Protein AF-A0A841E0C5-F1 (afdb_monomer_lite)

Organism: NCBI:txid104205

Secondary structure (DSSP, 8-state):
--SSPP-PPPSSSSS--PPPHHHHHHHHHHHHHH---GGG--GGG---HHHHHHHHHHHHHTTHHHHHHHHHHHH-GGGHHHHHHHHHHHHHHH-TTTS--

pLDDT: mean 82.72, std 17.09, range [35.16, 96.25]

Foldseek 3Di:
DDLADDDDDDPPPDDDDPQDPVLLVVQLLCCLLVVDQLCPRDCVSVAHSVRSVVSLVVCVVVVSLVSVLVVCVPPPVVCNVVSVSSSVSSVLVVDPVNPPD

Sequence (101 aa):
MPLLPSFGARRQGGGTAPVDDRAAFTAVVYVLTSGCVWRRLPAEFAVSPATAHRRFTAWTRAHVWPRLHRAVAAEAPAELGWTEVIVDAAAARADPAVSER

InterPro domains:
  IPR025161 Insertion element IS402-like domain [PF13340] (2-69)
  IPR052909 Transposase_6_like [PTHR46637] (3-94)

Radius of gyration: 14.21 Å; chains: 1; bounding box: 28×36×36 Å

Structure (mmCIF, N/CA/C/O backbone):
data_AF-A0A841E0C5-F1
#
_entry.id   AF-A0A841E0C5-F1
#
loop_
_atom_site.group_PDB
_atom_site.id
_atom_site.type_symbol
_atom_site.label_atom_id
_atom_site.label_alt_id
_atom_site.label_comp_id
_atom_site.label_asym_id
_atom_site.label_entity_id
_atom_site.label_seq_id
_atom_site.pdbx_PDB_ins_code
_atom_site.Cartn_x
_atom_site.Cartn_y
_atom_site.Cartn_z
_atom_site.occupancy
_atom_site.B_iso_or_equiv
_atom_site.auth_seq_id
_atom_site.auth_comp_id
_atom_site.auth_asym_id
_atom_site.auth_atom_id
_atom_site.pdbx_PDB_model_num
ATOM 1 N N . MET A 1 1 ? 3.240 17.240 7.182 1.00 50.09 1 MET A N 1
ATOM 2 C CA . MET A 1 1 ? 4.049 16.340 6.321 1.00 50.09 1 MET A CA 1
ATOM 3 C C . MET A 1 1 ? 3.100 15.459 5.519 1.00 50.09 1 MET A C 1
ATOM 5 O O . MET A 1 1 ? 2.276 14.812 6.159 1.00 50.09 1 MET A O 1
ATOM 9 N N . PRO A 1 2 ? 3.167 15.433 4.174 1.00 60.34 2 PRO A N 1
ATOM 10 C CA . PRO A 1 2 ? 2.263 14.619 3.356 1.00 60.34 2 PRO A CA 1
ATOM 11 C C . PRO A 1 2 ? 2.414 13.130 3.694 1.00 60.34 2 PRO A C 1
ATOM 13 O O . PRO A 1 2 ? 3.519 12.673 4.005 1.00 60.34 2 PRO A O 1
ATOM 16 N N . LEU A 1 3 ? 1.297 12.396 3.709 1.00 68.81 3 LEU A N 1
ATOM 17 C CA . LEU A 1 3 ? 1.238 10.993 4.139 1.00 68.81 3 LEU A CA 1
ATOM 18 C C . LEU A 1 3 ? 2.015 10.072 3.196 1.00 68.81 3 LEU A C 1
ATOM 20 O O . LEU A 1 3 ? 2.779 9.225 3.652 1.00 68.81 3 LEU A O 1
ATOM 24 N N . LEU A 1 4 ? 1.867 10.296 1.892 1.00 69.50 4 LEU A N 1
ATOM 25 C CA . LEU A 1 4 ? 2.655 9.639 0.862 1.00 69.50 4 LEU A CA 1
ATOM 26 C C . LEU A 1 4 ? 3.832 10.552 0.479 1.00 69.50 4 LEU A C 1
ATOM 28 O O . LEU A 1 4 ? 3.617 11.747 0.259 1.00 69.50 4 LEU A O 1
ATOM 32 N N . PRO A 1 5 ? 5.074 10.039 0.398 1.00 61.19 5 PRO A N 1
ATOM 33 C CA . PRO A 1 5 ? 6.163 10.775 -0.226 1.00 61.19 5 PRO A CA 1
ATOM 34 C C . PRO A 1 5 ? 5.802 11.065 -1.683 1.00 61.19 5 PRO A C 1
ATOM 36 O O . PRO A 1 5 ? 5.290 10.196 -2.389 1.00 61.19 5 PRO A O 1
ATOM 39 N N . SER A 1 6 ? 6.068 12.291 -2.116 1.00 60.19 6 SER A N 1
ATOM 40 C CA . SER A 1 6 ? 5.752 12.768 -3.455 1.00 60.19 6 SER A CA 1
ATOM 41 C C . SER A 1 6 ? 6.678 12.133 -4.492 1.00 60.19 6 SER A C 1
ATOM 43 O O . SER A 1 6 ? 7.900 12.277 -4.437 1.00 60.19 6 SER A O 1
ATOM 45 N N . PHE A 1 7 ? 6.096 11.460 -5.482 1.00 57.22 7 PHE A N 1
ATOM 46 C CA . PHE A 1 7 ? 6.820 10.972 -6.655 1.00 57.22 7 PHE A CA 1
ATOM 47 C C . PHE A 1 7 ? 6.554 11.929 -7.814 1.00 57.22 7 PHE A C 1
ATOM 49 O O . PHE A 1 7 ? 5.656 11.718 -8.623 1.00 57.22 7 PHE A O 1
ATOM 56 N N . GLY A 1 8 ? 7.323 13.017 -7.872 1.00 53.75 8 GLY A N 1
ATOM 57 C CA . GLY A 1 8 ? 7.221 13.985 -8.962 1.00 53.75 8 GLY A CA 1
ATOM 58 C C . GLY A 1 8 ? 7.542 13.374 -10.332 1.00 53.75 8 GLY A C 1
ATOM 59 O O . GLY A 1 8 ? 8.263 12.375 -10.439 1.00 53.75 8 GLY A O 1
ATOM 60 N N . ALA A 1 9 ? 7.029 14.007 -11.391 1.00 51.59 9 ALA A N 1
ATOM 61 C CA . ALA A 1 9 ? 7.446 13.729 -12.763 1.00 51.59 9 ALA A CA 1
A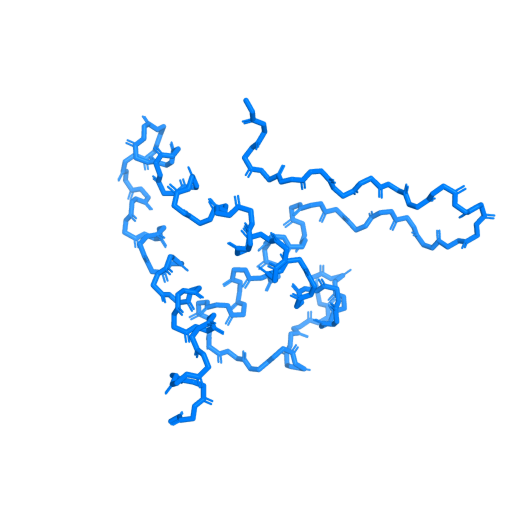TOM 62 C C . ALA A 1 9 ? 8.974 13.777 -12.872 1.00 51.59 9 ALA A C 1
ATOM 64 O O . ALA A 1 9 ? 9.610 14.710 -12.376 1.00 51.59 9 ALA A O 1
ATOM 65 N N . ARG A 1 10 ? 9.585 12.782 -13.531 1.00 52.38 10 ARG A N 1
ATOM 66 C CA . ARG A 1 10 ? 11.011 12.872 -13.865 1.00 52.38 10 ARG A CA 1
ATOM 67 C C . ARG A 1 10 ? 11.217 14.112 -14.739 1.00 52.38 10 ARG A C 1
ATOM 69 O O . ARG A 1 10 ? 10.510 14.292 -15.720 1.00 52.38 10 ARG A O 1
ATOM 76 N N . ARG A 1 11 ? 12.219 14.935 -14.411 1.00 48.06 11 ARG A N 1
ATOM 77 C CA . ARG A 1 11 ? 12.576 16.170 -15.143 1.00 48.06 11 ARG A CA 1
ATOM 78 C C . ARG A 1 11 ? 13.057 15.930 -16.587 1.00 48.06 11 ARG A C 1
ATOM 80 O O . ARG A 1 11 ? 13.294 16.882 -17.320 1.00 48.06 11 ARG A O 1
ATOM 87 N N . GLN A 1 12 ? 13.218 14.677 -17.005 1.00 50.84 12 GLN A N 1
ATOM 88 C CA . GLN A 1 12 ? 13.709 14.328 -18.332 1.00 50.84 12 GLN A CA 1
ATOM 89 C C . GLN A 1 12 ? 12.534 14.339 -19.315 1.00 50.84 12 GLN A C 1
ATOM 91 O O . GLN A 1 12 ? 11.640 13.504 -19.200 1.00 50.84 12 GLN A O 1
ATOM 96 N N . GLY A 1 13 ? 12.523 15.316 -20.229 1.00 45.16 13 GLY A N 1
ATOM 97 C CA . GLY A 1 13 ? 11.466 15.600 -21.211 1.00 45.16 13 GLY A CA 1
ATOM 98 C C . GLY A 1 13 ? 11.275 14.526 -22.286 1.00 45.16 13 GLY A C 1
ATOM 99 O O . GLY A 1 13 ? 11.342 14.812 -23.474 1.00 45.16 13 GLY A O 1
ATOM 100 N N . GLY A 1 14 ? 11.036 13.291 -21.860 1.00 48.25 14 GLY A N 1
ATOM 101 C CA . GLY A 1 14 ? 10.750 12.135 -22.693 1.00 48.25 14 GLY A CA 1
ATOM 102 C C . GLY A 1 14 ? 10.413 10.946 -21.800 1.00 48.25 14 GLY A C 1
ATOM 103 O O . GLY A 1 14 ? 11.304 10.288 -21.267 1.00 48.25 14 GLY A O 1
ATOM 104 N N . GLY A 1 15 ? 9.122 10.694 -21.588 1.00 51.50 15 GLY A N 1
ATOM 105 C CA . GLY A 1 15 ? 8.646 9.547 -20.815 1.00 51.50 15 GLY A CA 1
ATOM 106 C C . GLY A 1 15 ? 7.260 9.759 -20.216 1.00 51.50 15 GLY A C 1
ATOM 107 O O . GLY A 1 15 ? 6.923 10.866 -19.807 1.00 51.50 15 GLY A O 1
ATOM 108 N N . THR A 1 16 ? 6.478 8.676 -20.191 1.00 47.62 16 THR A N 1
ATOM 109 C CA . THR A 1 16 ? 5.094 8.560 -19.704 1.00 47.62 16 THR A CA 1
ATOM 110 C C . THR A 1 16 ? 4.815 9.396 -18.455 1.00 47.62 16 THR A C 1
ATOM 112 O O . THR A 1 16 ? 5.636 9.432 -17.533 1.00 47.62 16 THR A O 1
ATOM 115 N N . ALA A 1 17 ? 3.635 10.027 -18.433 1.00 55.78 17 ALA A N 1
ATOM 116 C CA . ALA A 1 17 ? 3.137 10.838 -17.327 1.00 55.78 17 ALA A CA 1
ATOM 117 C C . ALA A 1 17 ? 3.331 10.149 -15.958 1.00 55.78 17 ALA A C 1
ATOM 119 O O . ALA A 1 17 ? 3.325 8.914 -15.882 1.00 55.78 17 ALA A O 1
ATOM 120 N N . PRO A 1 18 ? 3.510 10.925 -14.870 1.00 61.75 18 PRO A N 1
ATOM 121 C CA . PRO A 1 18 ? 3.611 10.374 -13.523 1.00 61.75 18 PRO A CA 1
ATOM 122 C C . PRO A 1 18 ? 2.437 9.439 -13.258 1.00 61.75 18 PRO A C 1
ATOM 124 O O . PRO A 1 18 ? 1.289 9.808 -13.494 1.00 61.75 18 PRO A O 1
ATOM 127 N N . VAL A 1 19 ? 2.728 8.229 -12.782 1.00 67.75 19 VAL A N 1
ATOM 128 C CA . VAL A 1 19 ? 1.672 7.323 -12.330 1.00 67.75 19 VAL A CA 1
ATOM 129 C C . VAL A 1 19 ? 0.956 7.996 -11.170 1.00 67.75 19 VAL A C 1
ATOM 131 O O . VAL A 1 19 ? 1.613 8.406 -10.209 1.00 67.75 19 VAL A O 1
ATOM 134 N N . ASP A 1 20 ? -0.363 8.092 -11.293 1.00 81.19 20 ASP A N 1
ATOM 135 C CA . ASP A 1 20 ? -1.246 8.627 -10.269 1.00 81.19 20 ASP A CA 1
ATOM 136 C C . ASP A 1 20 ? -0.986 7.928 -8.923 1.00 81.19 20 ASP A C 1
ATOM 138 O O . ASP A 1 20 ? -0.955 6.696 -8.829 1.00 81.19 20 ASP A O 1
ATOM 142 N N . ASP A 1 21 ? -0.730 8.719 -7.877 1.00 82.50 21 ASP A N 1
ATOM 143 C CA . ASP A 1 21 ? -0.334 8.190 -6.569 1.00 82.50 21 ASP A CA 1
ATOM 144 C C . ASP A 1 21 ? -1.439 7.330 -5.954 1.00 82.50 21 ASP A C 1
ATOM 146 O O . ASP A 1 21 ? -1.135 6.351 -5.268 1.00 82.50 21 ASP A O 1
ATOM 150 N N . ARG A 1 22 ? -2.706 7.638 -6.257 1.00 85.06 22 ARG A N 1
ATOM 151 C CA . ARG A 1 22 ? -3.847 6.826 -5.838 1.00 85.06 22 ARG A CA 1
ATOM 152 C C . ARG A 1 22 ? -3.865 5.493 -6.584 1.00 85.06 22 ARG A C 1
ATOM 154 O O . ARG A 1 22 ? -3.952 4.470 -5.917 1.00 85.06 22 ARG A O 1
ATOM 161 N N . ALA A 1 23 ? -3.686 5.465 -7.904 1.00 90.81 23 ALA A N 1
ATOM 162 C CA . ALA A 1 23 ? -3.592 4.219 -8.673 1.00 90.81 23 ALA A CA 1
ATOM 163 C C . ALA A 1 23 ? -2.448 3.315 -8.177 1.00 90.81 23 ALA A C 1
ATOM 165 O O . ALA A 1 23 ? -2.634 2.116 -7.960 1.00 90.81 23 ALA A O 1
ATOM 166 N N . ALA A 1 24 ? -1.272 3.896 -7.918 1.00 92.38 24 ALA A N 1
ATOM 167 C CA . ALA A 1 24 ? -0.148 3.158 -7.351 1.00 92.38 24 ALA A CA 1
ATOM 168 C C . ALA A 1 24 ? -0.439 2.644 -5.937 1.00 92.38 24 ALA A C 1
ATOM 170 O O . ALA A 1 24 ? -0.040 1.530 -5.597 1.00 92.38 24 ALA A O 1
ATOM 171 N N . PHE A 1 25 ? -1.133 3.438 -5.120 1.00 92.25 25 PHE A N 1
ATOM 172 C CA . PHE A 1 25 ? -1.507 3.042 -3.769 1.00 92.25 25 PHE A CA 1
ATOM 173 C C . PHE A 1 25 ? -2.496 1.884 -3.791 1.00 92.25 25 PHE A C 1
ATOM 175 O O . PHE A 1 25 ? -2.250 0.869 -3.144 1.00 92.25 25 PHE A O 1
ATOM 182 N N . THR A 1 26 ? -3.546 1.981 -4.606 1.00 93.81 26 THR A N 1
ATOM 183 C CA . THR A 1 26 ? -4.531 0.912 -4.777 1.00 93.81 26 THR A CA 1
ATOM 184 C C . THR A 1 26 ? -3.875 -0.375 -5.280 1.00 93.81 26 THR A C 1
ATOM 186 O O . THR A 1 26 ? -4.131 -1.436 -4.718 1.00 93.81 26 THR A O 1
ATOM 189 N N . ALA A 1 27 ? -2.968 -0.294 -6.259 1.00 95.88 27 ALA A N 1
ATOM 190 C CA . ALA A 1 27 ? -2.236 -1.457 -6.761 1.00 95.88 27 ALA A CA 1
ATOM 191 C C . ALA A 1 27 ? -1.376 -2.133 -5.679 1.00 95.88 27 ALA A C 1
ATOM 193 O O . ALA A 1 27 ? -1.345 -3.359 -5.580 1.00 95.88 27 ALA A O 1
ATOM 194 N N . VAL A 1 28 ? -0.673 -1.347 -4.854 1.00 95.88 28 VAL A N 1
ATOM 195 C CA . VAL A 1 28 ? 0.132 -1.890 -3.749 1.00 95.88 28 VAL A CA 1
ATOM 196 C C . VAL A 1 28 ? -0.764 -2.529 -2.696 1.00 95.88 28 VAL A C 1
ATOM 198 O O . VAL A 1 28 ? -0.512 -3.669 -2.321 1.00 95.88 28 VAL A O 1
ATOM 201 N N . VAL A 1 29 ? -1.823 -1.843 -2.258 1.00 94.56 29 VAL A N 1
ATOM 202 C CA . VAL A 1 29 ? -2.763 -2.380 -1.266 1.00 94.56 29 VAL A CA 1
ATOM 203 C C . VAL A 1 29 ? -3.398 -3.675 -1.759 1.00 94.56 29 VAL A C 1
ATOM 205 O O . VAL A 1 29 ? -3.426 -4.635 -1.001 1.00 94.56 29 VAL A O 1
ATOM 208 N N . TYR A 1 30 ? -3.812 -3.750 -3.029 1.00 95.44 30 TYR A N 1
ATOM 209 C CA . TYR A 1 30 ? -4.332 -4.984 -3.622 1.00 95.44 30 TYR A CA 1
ATOM 210 C C . TYR A 1 30 ? -3.339 -6.144 -3.496 1.00 95.44 30 TYR A C 1
ATOM 212 O O . TYR A 1 30 ? -3.708 -7.234 -3.069 1.00 95.44 30 TYR A O 1
ATOM 220 N N . VAL A 1 31 ? -2.066 -5.926 -3.840 1.00 96.25 31 VAL A N 1
ATOM 221 C CA . VAL A 1 31 ? -1.029 -6.965 -3.730 1.00 96.25 31 VAL A CA 1
ATOM 222 C C . VAL A 1 31 ? -0.807 -7.388 -2.277 1.00 96.25 31 VAL A C 1
ATOM 224 O O . VAL A 1 31 ? -0.603 -8.572 -2.015 1.00 96.25 31 VAL A O 1
ATOM 227 N N . LEU A 1 32 ? -0.845 -6.440 -1.338 1.00 94.75 32 LEU A N 1
ATOM 228 C CA . LEU A 1 32 ? -0.683 -6.722 0.088 1.00 94.75 32 LEU A CA 1
ATOM 229 C C . LEU A 1 32 ? -1.850 -7.549 0.637 1.00 94.75 32 LEU A C 1
ATOM 231 O O . LEU A 1 32 ? -1.615 -8.566 1.279 1.00 94.75 32 LEU A O 1
ATOM 235 N N . THR A 1 33 ? -3.091 -7.156 0.352 1.00 92.12 33 THR A N 1
ATOM 236 C CA . THR A 1 33 ? -4.283 -7.805 0.919 1.00 92.12 33 THR A CA 1
ATOM 237 C C . THR A 1 33 ? -4.646 -9.111 0.218 1.00 92.12 33 THR A C 1
ATOM 239 O O . THR A 1 33 ? -5.140 -10.029 0.864 1.00 92.12 33 THR A O 1
ATOM 242 N N . SER A 1 34 ? -4.378 -9.238 -1.085 1.00 93.38 34 SER A N 1
ATOM 243 C CA . SER A 1 34 ? -4.587 -10.493 -1.827 1.00 93.38 34 SER A CA 1
ATOM 244 C C . SER A 1 34 ? -3.456 -11.508 -1.643 1.00 93.38 34 SER A C 1
ATOM 246 O O . SER A 1 34 ? -3.611 -12.671 -2.014 1.00 93.38 34 SER 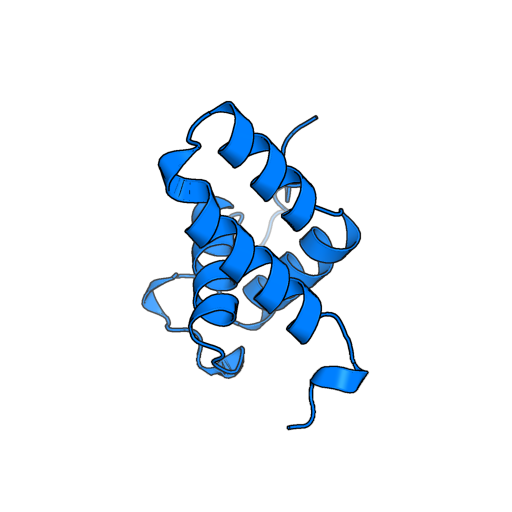A O 1
ATOM 248 N N . GLY A 1 35 ? -2.288 -11.071 -1.158 1.00 90.75 35 GLY A N 1
ATOM 249 C CA . GLY A 1 35 ? -1.083 -11.895 -1.057 1.00 90.75 35 GLY A CA 1
ATOM 250 C C . GLY A 1 35 ? -0.467 -12.286 -2.407 1.00 90.75 35 GLY A C 1
ATOM 251 O O . GLY A 1 35 ? 0.509 -13.040 -2.444 1.00 90.75 35 GLY A O 1
ATOM 252 N N . CYS A 1 36 ? -0.985 -11.791 -3.537 1.00 92.50 36 CYS A N 1
ATOM 253 C CA . CYS A 1 36 ? -0.501 -12.216 -4.844 1.00 92.50 36 CYS A CA 1
ATOM 254 C C . CYS A 1 36 ? 0.959 -11.789 -5.081 1.00 92.50 36 CYS A C 1
ATOM 256 O O . CYS A 1 36 ? 1.481 -10.823 -4.518 1.00 92.50 36 CYS A O 1
ATOM 258 N N . VAL A 1 37 ? 1.671 -12.493 -5.960 1.00 94.06 37 VAL A N 1
ATOM 259 C CA . VAL A 1 37 ? 2.999 -12.035 -6.400 1.00 94.06 37 VAL A CA 1
ATOM 260 C C . VAL A 1 37 ? 2.862 -10.785 -7.272 1.00 94.06 37 VAL A C 1
ATOM 262 O O . VAL A 1 37 ? 1.899 -10.660 -8.026 1.00 94.06 37 VAL A O 1
ATOM 265 N N . TRP A 1 38 ? 3.849 -9.884 -7.238 1.00 94.69 38 TRP A N 1
ATOM 266 C CA . TRP A 1 38 ? 3.816 -8.620 -7.997 1.00 94.69 38 TRP A CA 1
ATOM 267 C C . TRP A 1 38 ? 3.523 -8.821 -9.491 1.00 94.69 38 TRP A C 1
ATOM 269 O O . TRP A 1 38 ? 2.774 -8.055 -10.084 1.00 94.69 38 TRP A O 1
ATOM 279 N N . ARG A 1 39 ? 4.065 -9.889 -10.097 1.00 94.62 39 ARG A N 1
ATOM 280 C CA . AR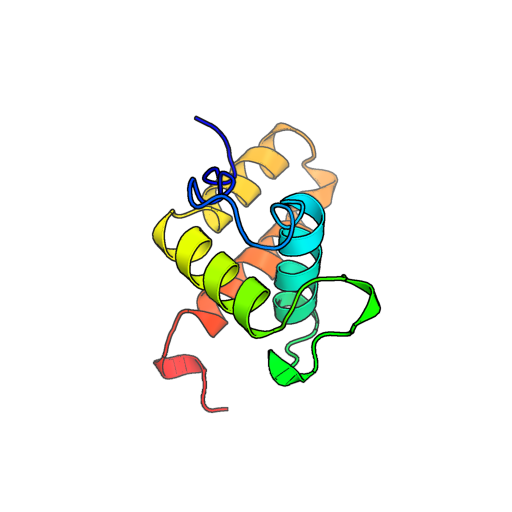G A 1 39 ? 3.862 -10.230 -11.518 1.00 94.62 39 ARG A CA 1
ATOM 281 C C . ARG A 1 39 ? 2.404 -10.562 -11.874 1.00 94.62 39 ARG A C 1
ATOM 283 O O . ARG A 1 39 ? 2.064 -10.533 -13.048 1.00 94.62 39 ARG A O 1
ATOM 290 N N . ARG A 1 40 ? 1.563 -10.883 -10.885 1.00 96.00 40 ARG A N 1
ATOM 291 C CA . ARG A 1 40 ? 0.128 -11.156 -11.058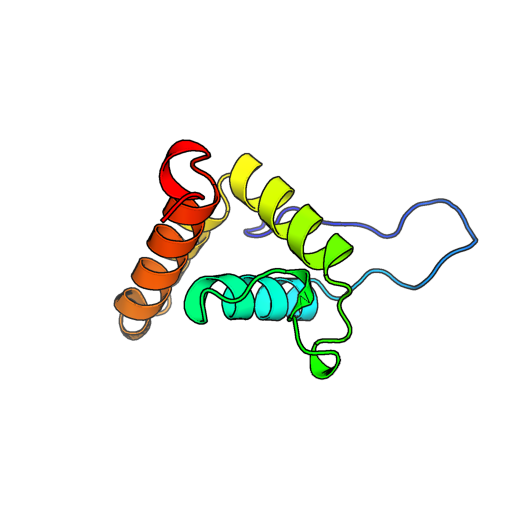 1.00 96.00 40 ARG A CA 1
ATOM 292 C C . ARG A 1 40 ? -0.756 -9.928 -10.821 1.00 96.00 40 ARG A C 1
ATOM 294 O O . ARG A 1 40 ? -1.970 -10.076 -10.826 1.00 96.00 40 ARG A O 1
ATOM 301 N N . LEU A 1 41 ? -0.173 -8.744 -10.621 1.00 95.62 41 LEU A N 1
ATOM 302 C CA . LEU A 1 41 ? -0.937 -7.504 -10.517 1.00 95.62 41 LEU A CA 1
ATOM 303 C C . LEU A 1 41 ? -1.809 -7.311 -11.780 1.00 95.62 41 LEU A C 1
ATOM 305 O O . LEU A 1 41 ? -1.253 -7.289 -12.884 1.00 95.62 41 LEU A O 1
ATOM 309 N N . PRO A 1 42 ? -3.138 -7.161 -11.635 1.00 94.88 42 PRO A N 1
ATOM 310 C CA . PRO A 1 42 ? -4.039 -6.916 -12.756 1.00 94.88 42 PRO A CA 1
ATOM 311 C C . PRO A 1 42 ? -3.697 -5.643 -13.541 1.00 94.88 42 PRO A C 1
ATOM 313 O O . PRO A 1 42 ? -3.343 -4.611 -12.968 1.00 94.88 42 PRO A O 1
ATOM 316 N N . ALA A 1 43 ? -3.843 -5.697 -14.867 1.00 91.00 43 ALA A N 1
ATOM 317 C CA . ALA A 1 43 ? -3.549 -4.561 -15.746 1.00 91.00 43 ALA A CA 1
ATOM 318 C C . ALA A 1 43 ? -4.536 -3.387 -15.577 1.00 91.00 43 ALA A C 1
ATOM 320 O O . ALA A 1 43 ? -4.188 -2.252 -15.901 1.00 91.00 43 ALA A O 1
ATOM 321 N N . GLU A 1 44 ? -5.732 -3.639 -15.033 1.00 92.31 44 GLU A N 1
ATOM 322 C CA . GLU A 1 44 ? -6.778 -2.636 -14.769 1.00 92.31 44 GLU A CA 1
ATOM 323 C C . GLU A 1 44 ? -6.332 -1.509 -13.827 1.00 92.31 44 GLU A C 1
ATOM 325 O O . GLU A 1 44 ? -6.847 -0.398 -13.910 1.00 92.31 44 GLU A O 1
ATOM 330 N N . PHE A 1 45 ? -5.319 -1.750 -12.990 1.00 89.25 45 PHE A N 1
ATOM 331 C CA . PHE A 1 45 ? -4.742 -0.716 -12.134 1.00 89.25 45 PHE A CA 1
ATOM 332 C C . PHE A 1 45 ? -3.929 0.332 -12.906 1.00 89.25 45 PHE A C 1
ATOM 334 O O . PHE A 1 45 ? -3.519 1.326 -12.315 1.00 89.25 45 PHE A O 1
ATOM 341 N N . ALA A 1 46 ? -3.643 0.112 -14.197 1.00 90.69 46 ALA A N 1
ATOM 342 C CA . ALA A 1 46 ? -2.787 0.971 -15.021 1.00 90.69 46 ALA A CA 1
ATOM 343 C C . ALA A 1 46 ? -1.390 1.237 -14.407 1.00 90.69 46 ALA A C 1
ATOM 345 O O . ALA A 1 46 ? -0.711 2.211 -14.740 1.00 90.69 46 ALA A O 1
ATOM 346 N N . VAL A 1 47 ? -0.928 0.346 -13.521 1.00 92.25 47 VAL A N 1
ATOM 347 C CA . VAL A 1 47 ? 0.376 0.409 -12.853 1.00 92.25 47 VAL A CA 1
ATOM 348 C C . VAL A 1 47 ? 1.154 -0.860 -13.164 1.00 92.25 47 VAL A C 1
ATOM 350 O O . VAL A 1 47 ? 0.683 -1.968 -12.930 1.00 92.25 47 VAL A O 1
ATOM 353 N N . SER A 1 48 ? 2.382 -0.713 -13.668 1.00 93.31 48 SER A N 1
ATOM 354 C CA . SER A 1 48 ? 3.238 -1.880 -13.900 1.00 93.31 48 SER A CA 1
ATOM 355 C C . SER A 1 48 ? 3.636 -2.556 -12.574 1.00 93.31 48 SER A C 1
ATOM 357 O O . SER A 1 48 ? 3.889 -1.847 -11.590 1.00 93.31 48 SER A O 1
ATOM 359 N N . PRO A 1 49 ? 3.812 -3.893 -12.540 1.00 94.88 49 PRO A N 1
ATOM 360 C CA . PRO A 1 49 ? 4.340 -4.607 -11.373 1.00 94.88 49 PRO A CA 1
ATOM 361 C C . PRO A 1 49 ? 5.621 -3.994 -10.794 1.00 94.88 49 PRO A C 1
ATOM 363 O O . PRO A 1 49 ? 5.764 -3.849 -9.580 1.00 94.88 49 PRO A O 1
ATOM 366 N N . ALA A 1 50 ? 6.547 -3.582 -11.667 1.00 93.81 50 ALA A N 1
ATOM 367 C CA . ALA A 1 50 ? 7.807 -2.959 -11.271 1.00 93.81 50 ALA A CA 1
ATOM 368 C C . ALA A 1 50 ? 7.591 -1.586 -10.613 1.00 93.81 50 ALA A C 1
ATOM 370 O O . ALA A 1 50 ? 8.265 -1.248 -9.637 1.00 93.81 50 ALA A O 1
ATOM 371 N N . THR A 1 51 ? 6.639 -0.794 -11.118 1.00 92.75 51 THR A N 1
ATOM 372 C CA . THR A 1 51 ? 6.266 0.484 -10.503 1.00 92.75 51 THR A CA 1
ATOM 373 C C . THR A 1 51 ? 5.650 0.263 -9.126 1.00 92.75 51 THR A C 1
ATOM 375 O O . THR A 1 51 ? 6.100 0.904 -8.178 1.00 92.75 51 THR A O 1
ATOM 378 N N . ALA A 1 52 ? 4.684 -0.652 -8.997 1.00 94.38 52 ALA A N 1
ATOM 379 C CA . ALA A 1 52 ? 4.040 -0.959 -7.720 1.00 94.38 52 ALA A CA 1
ATOM 380 C C . ALA A 1 52 ? 5.065 -1.413 -6.669 1.00 94.38 52 ALA A C 1
ATOM 382 O O . ALA A 1 52 ? 5.119 -0.849 -5.578 1.00 94.38 52 ALA A O 1
ATOM 383 N N . HIS A 1 53 ? 5.964 -2.335 -7.032 1.00 94.38 53 HIS A N 1
ATOM 384 C CA . HIS A 1 53 ? 7.025 -2.793 -6.137 1.00 94.38 53 HIS A CA 1
ATOM 385 C C . HIS A 1 53 ? 7.951 -1.649 -5.694 1.00 94.38 53 HIS A C 1
ATOM 387 O O . HIS A 1 53 ? 8.208 -1.482 -4.504 1.00 94.38 53 HIS A O 1
ATOM 393 N N . ARG A 1 54 ? 8.398 -0.790 -6.624 1.00 93.25 54 ARG A N 1
ATOM 394 C CA . ARG A 1 54 ? 9.223 0.383 -6.284 1.00 93.25 54 ARG A CA 1
ATOM 395 C C . ARG A 1 54 ? 8.522 1.337 -5.319 1.00 93.25 54 ARG A C 1
ATOM 397 O O . ARG A 1 54 ? 9.175 1.875 -4.425 1.00 93.25 54 ARG A O 1
ATOM 404 N N . ARG A 1 55 ? 7.218 1.568 -5.505 1.00 93.12 55 ARG A N 1
ATOM 405 C CA . ARG A 1 55 ? 6.416 2.411 -4.606 1.00 93.12 55 ARG A CA 1
ATOM 406 C C . ARG A 1 55 ? 6.295 1.769 -3.230 1.00 93.12 55 ARG A C 1
ATOM 408 O O . ARG A 1 55 ? 6.587 2.444 -2.251 1.00 93.12 55 ARG A O 1
ATOM 415 N N . PHE A 1 56 ? 5.995 0.472 -3.161 1.00 95.19 56 PHE A N 1
ATOM 416 C CA . PHE A 1 56 ? 5.980 -0.282 -1.908 1.00 95.19 56 PHE A CA 1
ATOM 417 C C . PHE A 1 56 ? 7.305 -0.161 -1.146 1.00 95.19 56 PHE A C 1
ATOM 419 O O . PHE A 1 56 ? 7.306 0.213 0.026 1.00 95.19 56 PHE A O 1
ATOM 426 N N . THR A 1 57 ? 8.444 -0.402 -1.802 1.00 93.88 57 THR A N 1
ATOM 427 C CA . THR A 1 57 ? 9.760 -0.291 -1.158 1.00 93.88 57 THR A CA 1
ATOM 428 C C . THR A 1 57 ? 10.021 1.126 -0.645 1.00 93.88 57 THR A C 1
ATOM 430 O O . THR A 1 57 ? 10.481 1.306 0.482 1.00 93.88 57 THR A O 1
ATOM 433 N N . ALA A 1 58 ? 9.720 2.147 -1.451 1.00 92.75 58 ALA A N 1
ATOM 434 C CA . ALA A 1 58 ? 9.920 3.540 -1.064 1.00 92.75 58 ALA A CA 1
ATOM 435 C C . ALA A 1 58 ? 9.010 3.957 0.106 1.00 92.75 58 ALA A C 1
ATOM 437 O O . ALA A 1 58 ? 9.473 4.607 1.039 1.00 92.75 58 ALA A O 1
ATOM 438 N N . TRP A 1 59 ? 7.743 3.545 0.096 1.00 94.31 59 TRP A N 1
ATOM 439 C CA . TRP A 1 59 ? 6.781 3.809 1.169 1.00 94.31 59 TRP A CA 1
ATOM 440 C C . TRP A 1 59 ? 7.115 3.093 2.467 1.00 94.31 59 TRP A C 1
ATOM 442 O O . TRP A 1 59 ? 7.011 3.691 3.536 1.00 94.31 59 TRP A O 1
ATOM 452 N N . THR A 1 60 ? 7.589 1.856 2.372 1.00 94.62 60 THR A N 1
ATOM 453 C CA . THR A 1 60 ? 8.055 1.095 3.531 1.00 94.62 60 THR A CA 1
ATOM 454 C C . THR A 1 60 ? 9.248 1.790 4.183 1.00 94.62 60 THR A C 1
ATOM 456 O O . THR A 1 60 ? 9.218 2.053 5.383 1.00 94.62 60 THR A O 1
ATOM 459 N N . ARG A 1 61 ? 10.248 2.205 3.390 1.00 91.88 61 ARG A N 1
ATOM 460 C CA . ARG A 1 61 ? 11.405 2.977 3.886 1.00 91.88 61 ARG A CA 1
ATOM 461 C C . ARG A 1 61 ? 11.021 4.340 4.464 1.00 91.88 61 ARG A C 1
ATOM 463 O O . ARG A 1 61 ? 11.677 4.820 5.376 1.00 91.88 61 ARG A O 1
ATOM 470 N N . ALA A 1 62 ? 9.968 4.963 3.940 1.00 91.56 62 ALA A N 1
ATOM 471 C CA . ALA A 1 62 ? 9.450 6.241 4.425 1.00 91.56 62 ALA A CA 1
ATOM 472 C C . ALA A 1 62 ? 8.442 6.100 5.586 1.00 91.56 62 ALA A C 1
ATOM 474 O O . ALA A 1 62 ? 7.806 7.089 5.962 1.00 91.56 62 ALA A O 1
ATOM 475 N N . HIS A 1 63 ? 8.269 4.891 6.137 1.00 93.00 63 HIS A N 1
ATOM 476 C CA . HIS A 1 63 ? 7.333 4.585 7.222 1.00 93.00 63 HIS A CA 1
ATOM 477 C C . HIS A 1 63 ? 5.894 5.059 6.948 1.00 93.00 63 HIS A C 1
ATOM 479 O O . HIS A 1 63 ? 5.207 5.568 7.834 1.00 93.00 63 HIS A O 1
ATOM 485 N N . VAL A 1 64 ? 5.421 4.896 5.711 1.00 93.88 64 VAL A N 1
ATOM 486 C CA . VAL A 1 64 ? 4.068 5.305 5.303 1.00 93.88 64 VAL A CA 1
ATOM 487 C C . VAL A 1 64 ? 2.990 4.491 6.015 1.00 93.88 64 VAL A C 1
ATOM 489 O O . VAL A 1 64 ? 2.016 5.069 6.479 1.00 93.88 64 VAL A O 1
ATOM 492 N N . TRP A 1 65 ? 3.168 3.178 6.162 1.00 94.06 65 TRP A N 1
ATOM 493 C CA . TRP A 1 65 ? 2.165 2.275 6.747 1.00 94.06 65 TRP A CA 1
ATOM 494 C C . TRP A 1 65 ? 1.737 2.660 8.172 1.00 94.06 65 TRP A C 1
ATOM 496 O O . TRP A 1 65 ? 0.550 2.903 8.391 1.00 94.06 65 TRP A O 1
ATOM 506 N N . PRO A 1 66 ? 2.657 2.850 9.138 1.00 92.69 66 PRO A N 1
ATOM 507 C CA . PRO A 1 66 ? 2.263 3.285 10.476 1.00 92.69 66 PRO A CA 1
ATOM 508 C C . PRO A 1 66 ? 1.746 4.733 10.512 1.00 92.69 66 PRO A C 1
ATOM 510 O O . PR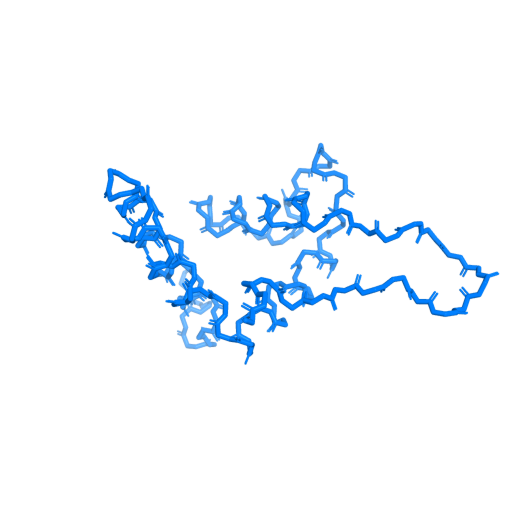O A 1 66 ? 1.105 5.136 11.481 1.00 92.69 66 PRO A O 1
ATOM 513 N N . ARG A 1 67 ? 2.029 5.562 9.498 1.00 92.50 67 ARG A N 1
ATOM 514 C CA . ARG A 1 67 ? 1.455 6.915 9.383 1.00 92.50 67 ARG A CA 1
ATOM 515 C C . ARG A 1 67 ? 0.027 6.870 8.838 1.00 92.50 67 ARG A C 1
ATOM 517 O O . ARG A 1 67 ? -0.814 7.611 9.332 1.00 92.50 67 ARG A O 1
ATOM 524 N N . LEU A 1 68 ? -0.243 5.978 7.884 1.00 90.38 68 LEU A N 1
ATOM 525 C CA . LEU A 1 68 ? -1.579 5.672 7.376 1.00 90.38 68 LEU A CA 1
ATOM 526 C C . LEU A 1 68 ? -2.501 5.199 8.496 1.00 90.38 68 LEU A C 1
ATOM 528 O O . LEU A 1 68 ? -3.561 5.783 8.684 1.00 90.38 68 LEU A O 1
ATOM 532 N N . HIS A 1 69 ? -2.063 4.208 9.271 1.00 90.94 69 HIS A N 1
ATOM 533 C CA . HIS A 1 69 ? -2.856 3.670 10.373 1.00 90.94 69 HIS A CA 1
ATOM 534 C C . HIS A 1 69 ? -3.239 4.752 11.395 1.00 90.94 69 HIS A C 1
ATOM 536 O O . HIS A 1 69 ? -4.404 4.879 11.755 1.00 90.94 69 HIS A O 1
ATOM 542 N N . ARG A 1 70 ? -2.290 5.617 11.786 1.00 92.31 70 ARG A N 1
ATOM 543 C CA . ARG A 1 70 ? -2.571 6.748 12.692 1.00 92.31 70 ARG A CA 1
ATOM 544 C C . ARG A 1 70 ? -3.543 7.770 12.103 1.00 92.31 70 ARG A C 1
ATOM 546 O O . ARG A 1 70 ? -4.372 8.294 12.835 1.00 92.31 70 ARG A O 1
ATOM 553 N N . ALA A 1 71 ? -3.433 8.071 10.809 1.00 89.75 71 ALA A N 1
ATOM 554 C CA . ALA A 1 71 ? -4.343 9.007 10.153 1.00 89.75 71 ALA A CA 1
ATOM 555 C C . ALA A 1 71 ? -5.776 8.454 10.106 1.00 89.75 71 ALA A C 1
ATOM 557 O O . ALA A 1 71 ? -6.720 9.173 10.414 1.00 89.75 71 ALA A O 1
ATOM 558 N N . VAL A 1 72 ? -5.938 7.165 9.797 1.00 89.50 72 VAL A N 1
ATOM 559 C CA . VAL A 1 72 ? -7.254 6.509 9.811 1.00 89.50 72 VAL A CA 1
ATOM 560 C C . VAL A 1 72 ? -7.812 6.399 11.228 1.00 89.50 72 VAL A C 1
ATOM 562 O O . VAL A 1 72 ? -8.993 6.653 11.424 1.00 89.50 72 VAL A O 1
ATOM 565 N N . ALA A 1 73 ? -6.974 6.132 12.232 1.00 90.81 73 ALA A N 1
ATOM 566 C CA . ALA A 1 73 ? -7.400 6.131 13.631 1.00 90.81 73 ALA A CA 1
ATOM 567 C C . ALA A 1 73 ? -8.005 7.473 14.080 1.00 90.81 73 ALA A C 1
ATOM 569 O O . ALA A 1 73 ? -8.888 7.486 14.931 1.00 90.81 73 ALA A O 1
ATOM 570 N N . ALA A 1 74 ? -7.526 8.590 13.521 1.00 90.62 74 ALA A N 1
ATOM 571 C CA . ALA A 1 74 ? -8.017 9.927 13.844 1.00 90.62 74 ALA A CA 1
ATOM 572 C C . ALA A 1 74 ? -9.286 10.303 13.061 1.00 90.62 74 ALA A C 1
ATOM 574 O O . ALA A 1 74 ? -10.216 10.857 13.637 1.00 90.62 74 ALA A O 1
ATOM 575 N N . GLU A 1 75 ? -9.326 9.999 11.762 1.00 88.44 75 GLU A N 1
ATOM 576 C CA . GLU A 1 75 ? -10.345 10.535 10.845 1.00 88.44 75 GLU A CA 1
ATOM 577 C C . GLU A 1 75 ? -11.466 9.535 10.516 1.00 88.44 75 GLU A C 1
ATOM 579 O O . GLU A 1 75 ? -12.582 9.930 10.187 1.00 88.44 75 GLU A O 1
ATOM 584 N N . ALA A 1 76 ? -11.184 8.232 10.585 1.00 89.62 76 ALA A N 1
ATOM 585 C CA . ALA A 1 76 ? -12.128 7.170 10.242 1.00 89.62 76 ALA A CA 1
ATOM 586 C C . ALA A 1 76 ? -11.921 5.914 11.117 1.00 89.62 76 ALA A C 1
ATOM 588 O O . ALA A 1 76 ? -11.539 4.861 10.603 1.00 89.62 76 ALA A O 1
ATOM 589 N N . PRO A 1 77 ? -12.202 5.977 12.436 1.00 88.62 77 PRO A N 1
ATOM 590 C CA . PRO A 1 77 ? -11.954 4.864 13.358 1.00 88.62 77 PRO A CA 1
ATOM 591 C C . PRO A 1 77 ? -12.636 3.545 12.963 1.00 88.62 77 PRO A C 1
ATOM 593 O O . PRO A 1 77 ? -12.133 2.471 13.279 1.00 88.62 77 PRO A O 1
ATOM 596 N N . ALA A 1 78 ? -13.763 3.612 12.246 1.00 91.88 78 ALA A N 1
ATOM 597 C CA . ALA A 1 78 ? -14.469 2.435 11.740 1.00 91.88 78 ALA A CA 1
ATOM 598 C C . ALA A 1 78 ? -13.636 1.611 10.733 1.00 91.88 78 ALA A C 1
ATOM 600 O O . ALA A 1 78 ? -13.851 0.411 10.601 1.00 91.88 78 ALA A O 1
ATOM 601 N N . GLU A 1 79 ? -12.654 2.231 10.072 1.00 88.06 79 GLU A N 1
ATOM 602 C CA . GLU A 1 79 ? -11.776 1.608 9.070 1.00 88.06 79 GLU A CA 1
ATOM 603 C C . GLU A 1 79 ? -10.458 1.078 9.672 1.00 88.06 79 GLU A C 1
ATOM 605 O O . GLU A 1 79 ? -9.569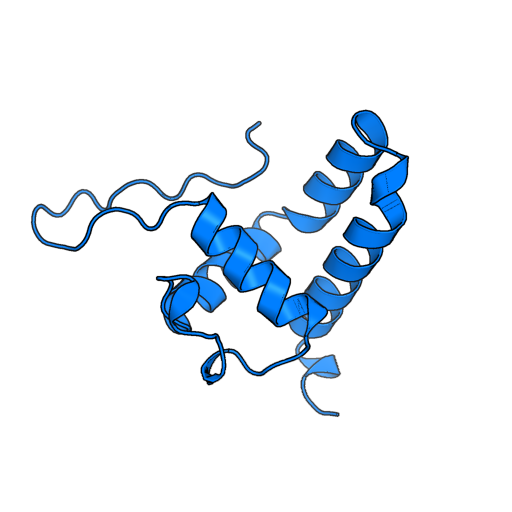 0.609 8.954 1.00 88.06 79 GLU A O 1
ATOM 610 N N . LEU A 1 80 ? -10.298 1.143 11.000 1.00 88.69 80 LEU A N 1
ATOM 611 C CA . LEU A 1 80 ? -9.058 0.757 11.680 1.00 88.69 80 LEU A CA 1
ATOM 612 C C . LEU A 1 80 ? -8.639 -0.682 11.378 1.00 88.69 80 LEU A C 1
ATOM 614 O O . LEU A 1 80 ? -7.481 -0.901 11.015 1.00 88.69 80 LEU A O 1
ATOM 618 N N . GLY A 1 81 ? -9.582 -1.627 11.437 1.00 90.62 81 GLY A N 1
ATOM 619 C CA . GLY A 1 81 ? -9.303 -3.037 11.157 1.00 90.62 81 GLY A CA 1
ATOM 620 C C . GLY A 1 81 ? -8.783 -3.267 9.735 1.00 90.62 81 GLY A C 1
ATOM 621 O O . GLY A 1 81 ? -7.903 -4.095 9.520 1.00 90.62 81 GLY A O 1
ATOM 622 N N . TRP A 1 82 ? -9.241 -2.479 8.757 1.00 88.50 82 TRP A N 1
ATOM 623 C CA . TRP A 1 82 ? -8.731 -2.571 7.389 1.00 88.50 82 TRP A CA 1
ATOM 624 C C . TRP A 1 82 ? -7.276 -2.096 7.287 1.00 88.50 82 TRP A C 1
ATOM 626 O O . TRP A 1 82 ? -6.453 -2.719 6.615 1.00 88.50 82 TRP A O 1
ATOM 636 N N . THR A 1 83 ? -6.924 -1.013 7.988 1.00 91.31 83 THR A N 1
ATOM 637 C CA . THR A 1 83 ? -5.537 -0.521 7.991 1.00 91.31 83 THR A CA 1
ATOM 638 C C . THR A 1 83 ? -4.570 -1.408 8.760 1.00 91.31 83 THR A C 1
ATOM 640 O O . THR A 1 83 ? -3.408 -1.479 8.367 1.00 91.31 83 THR A O 1
ATOM 643 N N . GLU A 1 84 ? -5.027 -2.095 9.806 1.00 92.62 84 GLU A N 1
ATOM 644 C CA . GLU A 1 84 ? -4.229 -3.077 10.546 1.00 92.62 84 GLU A CA 1
ATOM 645 C C . GLU A 1 84 ? -3.784 -4.217 9.620 1.00 92.62 84 GLU A C 1
ATOM 647 O O . GLU A 1 84 ? -2.586 -4.455 9.473 1.00 92.62 84 GLU A O 1
ATOM 652 N N . VAL A 1 85 ? -4.718 -4.787 8.845 1.00 94.19 85 VAL A N 1
ATOM 653 C CA . VAL A 1 85 ? -4.415 -5.819 7.836 1.00 94.19 85 VAL A CA 1
ATOM 654 C C . VAL A 1 85 ? -3.374 -5.341 6.817 1.00 94.19 85 VAL A C 1
ATOM 656 O O . VAL A 1 85 ? -2.474 -6.093 6.443 1.00 94.19 85 VAL A O 1
ATOM 659 N N . ILE A 1 86 ? -3.460 -4.087 6.359 1.00 93.31 86 ILE A N 1
ATOM 660 C CA . ILE A 1 86 ? -2.481 -3.525 5.412 1.00 93.31 86 ILE A CA 1
ATOM 661 C C . ILE A 1 86 ? -1.098 -3.395 6.052 1.00 93.31 86 ILE A C 1
ATOM 663 O O . ILE A 1 86 ? -0.100 -3.698 5.396 1.00 93.31 86 ILE A O 1
ATOM 667 N N . VAL A 1 87 ? -1.025 -2.914 7.296 1.00 93.75 87 VAL A N 1
ATOM 668 C CA . VAL A 1 87 ? 0.244 -2.743 8.018 1.00 93.75 87 VAL A CA 1
ATOM 669 C C . VAL A 1 87 ? 0.914 -4.094 8.236 1.00 93.75 87 VAL A C 1
ATOM 671 O O . VAL A 1 87 ? 2.099 -4.225 7.926 1.00 93.75 87 VAL A O 1
ATOM 674 N N . ASP A 1 88 ? 0.159 -5.095 8.678 1.00 93.50 88 ASP A N 1
ATOM 675 C CA . ASP A 1 88 ? 0.673 -6.442 8.921 1.00 93.50 88 ASP A CA 1
ATOM 676 C C . ASP A 1 88 ? 1.149 -7.103 7.627 1.00 93.50 88 ASP A C 1
ATOM 678 O O . ASP A 1 88 ? 2.267 -7.618 7.559 1.00 93.50 88 ASP A O 1
ATOM 682 N N . ALA A 1 89 ? 0.359 -7.015 6.553 1.00 92.69 89 ALA A N 1
ATOM 683 C CA . ALA A 1 89 ? 0.749 -7.537 5.247 1.00 92.69 89 ALA A CA 1
ATOM 684 C C . ALA A 1 89 ? 1.993 -6.826 4.685 1.00 92.69 89 ALA A C 1
ATOM 686 O O . ALA A 1 89 ? 2.872 -7.461 4.093 1.00 92.69 89 ALA A O 1
ATOM 687 N N . ALA A 1 90 ? 2.098 -5.506 4.874 1.00 92.94 90 ALA A N 1
ATOM 688 C CA . ALA A 1 90 ? 3.276 -4.745 4.475 1.00 92.94 90 ALA A CA 1
ATOM 689 C C . ALA A 1 90 ? 4.517 -5.160 5.272 1.00 92.94 90 ALA A C 1
ATOM 691 O O . ALA A 1 90 ? 5.586 -5.306 4.679 1.00 92.94 90 ALA A O 1
ATOM 692 N N . ALA A 1 91 ? 4.379 -5.368 6.584 1.00 92.56 91 ALA A N 1
ATOM 693 C CA . ALA A 1 91 ? 5.458 -5.825 7.452 1.00 92.56 91 ALA A CA 1
ATOM 694 C C . ALA A 1 91 ? 5.934 -7.230 7.057 1.00 92.56 91 ALA A C 1
ATOM 696 O O . ALA A 1 91 ? 7.124 -7.416 6.806 1.00 92.56 91 ALA A O 1
ATOM 697 N N . ALA A 1 92 ? 5.007 -8.176 6.884 1.00 91.81 92 ALA A N 1
ATOM 698 C CA . ALA A 1 92 ? 5.306 -9.541 6.456 1.00 91.81 92 ALA A CA 1
ATOM 699 C C . ALA A 1 92 ? 6.054 -9.585 5.115 1.00 91.81 92 ALA A C 1
ATOM 701 O O . ALA A 1 92 ? 6.957 -10.387 4.922 1.00 91.81 92 ALA A O 1
ATOM 702 N N . ARG A 1 93 ? 5.714 -8.697 4.175 1.00 91.06 93 ARG A N 1
ATOM 703 C CA . ARG A 1 93 ? 6.362 -8.651 2.856 1.00 91.06 93 ARG A CA 1
ATOM 704 C C . ARG A 1 93 ? 7.660 -7.837 2.830 1.00 91.06 93 ARG A C 1
ATOM 706 O O . ARG A 1 93 ? 8.434 -7.957 1.882 1.00 91.06 93 ARG A O 1
ATOM 713 N N . ALA A 1 94 ? 7.873 -6.968 3.816 1.00 89.75 94 ALA A N 1
ATOM 714 C CA . ALA A 1 94 ? 9.111 -6.212 3.985 1.00 89.75 94 ALA A CA 1
ATOM 715 C C . ALA A 1 94 ? 10.201 -7.033 4.687 1.00 89.75 94 ALA A C 1
ATOM 717 O O . ALA A 1 94 ? 11.383 -6.735 4.506 1.00 89.75 94 ALA A O 1
ATOM 718 N N . ASP A 1 95 ? 9.806 -8.042 5.467 1.00 86.81 95 ASP A N 1
ATOM 719 C CA . ASP A 1 95 ? 10.718 -8.947 6.152 1.00 86.81 95 ASP A CA 1
ATOM 720 C C . ASP A 1 95 ? 11.215 -10.057 5.199 1.00 86.81 95 ASP A C 1
ATOM 722 O O . ASP A 1 95 ? 10.430 -10.910 4.770 1.00 86.81 95 ASP A O 1
ATOM 726 N N . PRO A 1 96 ? 12.517 -10.090 4.856 1.00 62.97 96 PRO A N 1
ATOM 727 C CA . PRO A 1 96 ? 13.073 -11.150 4.020 1.00 62.97 96 PRO A CA 1
ATOM 728 C C . PRO A 1 96 ? 12.955 -12.547 4.653 1.00 62.97 96 PRO A C 1
ATOM 730 O O . PRO A 1 96 ? 12.957 -13.524 3.911 1.00 62.97 96 PRO A O 1
ATOM 733 N N . ALA A 1 97 ? 12.809 -12.667 5.979 1.00 55.22 97 ALA A N 1
ATOM 734 C CA . ALA A 1 97 ? 12.643 -13.950 6.668 1.00 55.22 97 ALA A CA 1
ATOM 735 C C . ALA A 1 97 ? 11.230 -14.550 6.525 1.00 55.22 97 ALA A C 1
ATOM 737 O O . ALA A 1 97 ? 11.028 -15.732 6.805 1.00 55.22 97 ALA A O 1
ATOM 738 N N . VAL A 1 98 ? 10.249 -13.753 6.089 1.00 54.69 98 VAL A N 1
ATOM 739 C CA . VAL A 1 98 ? 8.839 -14.158 5.951 1.00 54.69 98 VAL A CA 1
ATOM 740 C C . VAL A 1 98 ? 8.466 -14.444 4.484 1.00 54.69 98 VAL A C 1
ATOM 742 O O . VAL A 1 98 ? 7.425 -15.034 4.213 1.00 54.69 98 VAL A O 1
ATOM 745 N N . SER A 1 99 ? 9.338 -14.112 3.521 1.00 48.19 99 SER A N 1
ATOM 746 C CA . SER A 1 99 ? 9.080 -14.273 2.078 1.00 48.19 99 SER A CA 1
ATOM 747 C C . SER A 1 99 ? 9.195 -15.718 1.541 1.00 48.19 99 SER A C 1
ATOM 749 O O . SER A 1 99 ? 8.959 -15.926 0.348 1.00 48.19 99 SER A O 1
ATOM 751 N N . GLU A 1 100 ? 9.520 -16.703 2.383 1.00 35.16 100 GLU A N 1
ATOM 752 C CA . GLU A 1 100 ? 9.550 -18.138 2.054 1.00 35.16 100 GLU A CA 1
ATOM 753 C C . GLU A 1 100 ? 8.636 -18.927 3.007 1.00 35.16 100 GLU A C 1
ATOM 755 O O . GLU A 1 100 ? 9.105 -19.535 3.968 1.00 35.16 100 GLU A O 1
ATOM 760 N N . ARG A 1 101 ? 7.323 -18.914 2.754 1.00 36.91 101 ARG A N 1
ATOM 761 C CA . ARG A 1 101 ? 6.381 -19.972 3.158 1.00 36.91 101 ARG A CA 1
ATOM 762 C C . ARG A 1 101 ? 5.269 -20.108 2.129 1.00 36.91 101 ARG A C 1
ATOM 764 O O . ARG A 1 101 ? 4.846 -19.063 1.586 1.00 36.91 101 ARG A O 1
#